Protein AF-A0A522DRD8-F1 (afdb_monomer_lite)

Foldseek 3Di:
DVVVVLVVPQEEEAEFELVDPCRVVVVVVVCVVCVVSCVVHNYFYEYEPCVVPVPPPQVVVCVSCVVVVHHAHYYHADPVDPVRVVVRVVSRVCVRPVPDDD

Radius of gyration: 13.44 Å; chains: 1; bounding box: 27×32×35 Å

Sequence (102 aa):
MWDILVTGGIGLVLLLDNTRADPFQDMRFFLDTFDKFIADTTVAVGVTQMDLSGKPTIDDYHIQLHGMGLKPPVFAVDARVKSDVSLLIQALLYSLDPGLEG

Secondary structure (DSSP, 8-state):
-HHHHHTT---EEEEEETTSS-HHHHHHHHHHHTHHHHHHS-EEEEEE-TTT---S-HHHHHHHHHHTT----EEE--TTSHHHHHHHHHHHHHHH-TT---

Structure (mmCIF, N/CA/C/O backbone):
data_AF-A0A522DRD8-F1
#
_entry.id   AF-A0A52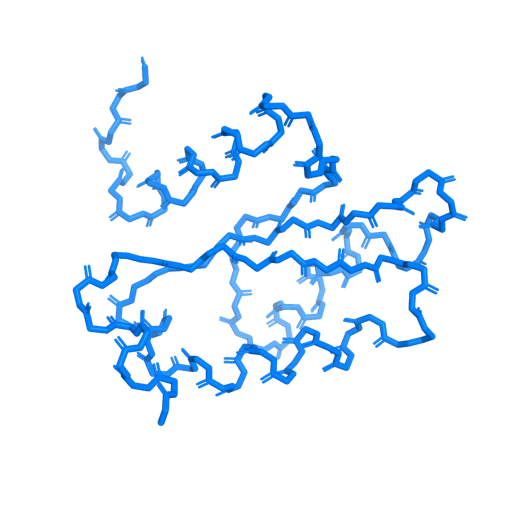2DRD8-F1
#
loop_
_atom_site.group_PDB
_atom_site.id
_atom_site.type_symbol
_atom_site.label_atom_id
_atom_site.label_alt_id
_atom_site.label_comp_id
_atom_site.label_asym_id
_atom_site.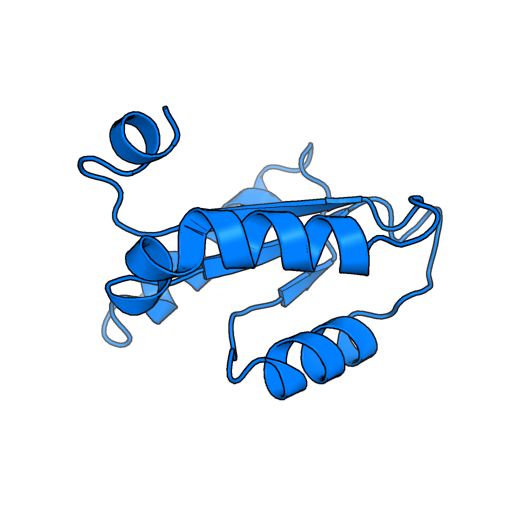label_entity_id
_atom_site.label_seq_id
_atom_site.pdbx_PDB_ins_code
_atom_site.Cartn_x
_atom_site.Cartn_y
_atom_site.Cartn_z
_atom_site.occupancy
_atom_site.B_iso_or_equiv
_atom_site.auth_seq_id
_atom_site.auth_comp_id
_atom_site.auth_asym_id
_atom_site.auth_atom_id
_atom_site.pdbx_PDB_model_num
ATOM 1 N N . MET A 1 1 ? 3.588 -12.297 16.968 1.00 61.44 1 MET A N 1
ATOM 2 C CA . MET A 1 1 ? 4.645 -11.283 16.684 1.00 61.44 1 MET A CA 1
ATOM 3 C C . MET A 1 1 ? 4.042 -10.121 15.915 1.00 61.44 1 MET A C 1
ATOM 5 O O . MET A 1 1 ? 4.191 -8.992 16.357 1.00 61.44 1 MET A O 1
ATOM 9 N N . TRP A 1 2 ? 3.301 -10.398 14.841 1.00 71.56 2 TRP A N 1
ATOM 10 C CA . TRP A 1 2 ? 2.509 -9.411 14.102 1.00 71.56 2 TRP A CA 1
ATOM 11 C C . TRP A 1 2 ? 1.460 -8.687 14.968 1.00 71.56 2 TRP A C 1
ATOM 13 O O . TRP A 1 2 ? 1.267 -7.491 14.798 1.00 71.56 2 TRP A O 1
ATOM 23 N N . ASP A 1 3 ? 0.907 -9.351 15.989 1.00 69.19 3 ASP A N 1
ATOM 24 C CA . ASP A 1 3 ? -0.060 -8.764 16.941 1.00 69.19 3 ASP A CA 1
ATOM 25 C C . ASP A 1 3 ? 0.497 -7.555 17.719 1.00 69.19 3 ASP A C 1
ATOM 27 O O . ASP A 1 3 ? -0.222 -6.614 18.053 1.00 69.19 3 ASP A O 1
ATOM 31 N N . ILE A 1 4 ? 1.807 -7.554 17.986 1.00 77.31 4 ILE A N 1
ATOM 32 C CA . ILE A 1 4 ? 2.483 -6.445 18.674 1.00 77.31 4 ILE A CA 1
ATOM 33 C C . ILE A 1 4 ? 2.630 -5.248 17.727 1.00 77.31 4 ILE A C 1
ATOM 35 O O . ILE A 1 4 ? 2.562 -4.107 18.171 1.00 77.31 4 ILE A O 1
ATOM 39 N N . LEU A 1 5 ? 2.796 -5.499 16.424 1.00 75.44 5 LEU A N 1
ATOM 40 C CA . LEU A 1 5 ? 2.967 -4.450 15.416 1.00 75.44 5 LEU A CA 1
ATOM 41 C C . LEU A 1 5 ? 1.659 -3.715 15.104 1.00 75.44 5 LEU A C 1
ATOM 43 O O . LEU A 1 5 ? 1.702 -2.565 14.681 1.00 75.44 5 LEU A O 1
ATOM 47 N N . VAL A 1 6 ? 0.511 -4.360 15.332 1.00 82.31 6 VAL A N 1
ATOM 48 C CA . VAL A 1 6 ? -0.814 -3.764 15.093 1.00 82.31 6 VAL A CA 1
ATOM 49 C C . VAL A 1 6 ? -1.402 -3.083 16.328 1.00 82.31 6 VAL A C 1
ATOM 51 O O . VAL A 1 6 ? -2.373 -2.339 16.219 1.00 82.31 6 VAL A O 1
ATOM 54 N N . THR A 1 7 ? -0.824 -3.298 17.515 1.00 83.12 7 THR A N 1
ATOM 55 C CA . THR A 1 7 ? -1.338 -2.701 18.755 1.00 83.12 7 THR A CA 1
ATOM 56 C C . THR A 1 7 ? -1.221 -1.172 18.690 1.00 83.12 7 THR A C 1
ATOM 58 O O . THR A 1 7 ? -0.120 -0.630 18.681 1.00 83.12 7 THR A O 1
ATOM 61 N N . GLY A 1 8 ? -2.363 -0.474 18.651 1.00 82.62 8 GLY A N 1
ATOM 62 C CA . GLY A 1 8 ? -2.438 0.988 18.511 1.00 82.62 8 GLY A CA 1
ATOM 63 C C . GLY A 1 8 ? -2.272 1.515 17.080 1.00 82.62 8 GLY A C 1
ATOM 64 O O . GLY A 1 8 ? -2.269 2.729 16.883 1.00 82.62 8 GLY A O 1
ATOM 65 N N . GLY A 1 9 ? -2.147 0.634 16.083 1.00 88.00 9 GLY A N 1
ATOM 66 C CA . GLY A 1 9 ? -2.166 1.023 14.676 1.00 88.00 9 GLY A CA 1
ATOM 67 C C . GLY A 1 9 ? -3.569 1.445 14.233 1.00 88.00 9 GLY A C 1
ATOM 68 O O . GLY A 1 9 ? -4.557 0.839 14.636 1.00 88.00 9 GLY A O 1
ATOM 69 N N . ILE A 1 10 ? -3.654 2.475 13.391 1.00 89.31 10 ILE A N 1
ATOM 70 C CA . ILE A 1 10 ? -4.927 2.977 12.837 1.00 89.31 10 ILE A CA 1
ATOM 71 C C . ILE A 1 10 ? -5.190 2.497 11.404 1.00 89.31 10 ILE A C 1
ATOM 73 O O . ILE A 1 10 ? -6.279 2.691 10.886 1.00 89.31 10 ILE A O 1
ATOM 77 N N . GLY A 1 11 ? -4.201 1.879 10.758 1.00 92.50 11 GLY A N 1
ATOM 78 C CA . GLY A 1 11 ? -4.294 1.324 9.409 1.00 92.50 11 GLY A CA 1
ATOM 79 C C . GLY A 1 11 ? -2.943 0.788 8.937 1.00 92.50 11 GLY A C 1
ATOM 80 O O . GLY A 1 11 ? -1.942 0.884 9.653 1.00 92.50 11 GLY A O 1
ATOM 81 N N . LEU A 1 12 ? -2.913 0.217 7.734 1.00 94.94 12 LEU A N 1
ATOM 82 C CA . LEU A 1 12 ? -1.743 -0.450 7.159 1.00 94.94 12 LEU A CA 1
ATOM 83 C C . LEU A 1 12 ? -1.325 0.193 5.829 1.00 94.94 12 LEU A C 1
ATOM 85 O O . LEU A 1 12 ? -2.136 0.334 4.922 1.00 94.94 12 LEU A O 1
ATOM 89 N N . VAL A 1 13 ? -0.040 0.507 5.658 1.00 96.12 13 VAL A N 1
ATOM 90 C CA . VAL A 1 13 ? 0.530 0.789 4.329 1.00 96.12 13 VAL A CA 1
ATOM 91 C C . VAL A 1 13 ? 1.314 -0.436 3.874 1.00 96.12 13 VAL A C 1
ATOM 93 O O . VAL A 1 13 ? 2.268 -0.840 4.538 1.00 96.12 13 VAL A O 1
ATOM 96 N N . LEU A 1 14 ? 0.918 -1.024 2.747 1.00 96.88 14 LEU A N 1
ATOM 97 C CA . LEU A 1 14 ? 1.574 -2.181 2.142 1.00 96.88 14 LEU A CA 1
ATOM 98 C C . LEU A 1 14 ? 2.382 -1.739 0.920 1.00 96.88 14 LEU A C 1
ATOM 100 O O . LEU A 1 14 ? 1.813 -1.241 -0.046 1.00 96.88 14 LEU A O 1
ATOM 104 N N . LEU A 1 15 ? 3.699 -1.945 0.947 1.00 97.56 15 LEU A N 1
ATOM 105 C CA . LEU A 1 15 ? 4.578 -1.684 -0.194 1.00 97.56 15 LEU A CA 1
ATOM 106 C C . LEU A 1 15 ? 4.952 -2.994 -0.890 1.00 97.56 15 LEU A C 1
ATOM 108 O O . LEU A 1 15 ? 5.464 -3.912 -0.251 1.00 97.56 15 LEU A O 1
ATOM 112 N N . LEU A 1 16 ? 4.707 -3.064 -2.195 1.00 97.81 16 LEU A N 1
ATOM 113 C CA . LEU A 1 16 ? 4.974 -4.224 -3.041 1.00 97.81 16 LEU A CA 1
ATOM 114 C C . LEU A 1 16 ? 6.048 -3.887 -4.074 1.00 97.81 16 LEU A C 1
ATOM 116 O O . LEU A 1 16 ? 6.110 -2.769 -4.580 1.00 97.81 16 LEU A O 1
ATOM 120 N N . ASP A 1 17 ? 6.896 -4.855 -4.395 1.00 97.38 17 ASP A N 1
ATOM 121 C CA . ASP A 1 17 ? 7.920 -4.735 -5.433 1.00 97.38 17 ASP A CA 1
ATOM 122 C C . ASP A 1 17 ? 7.424 -5.401 -6.723 1.00 97.38 17 ASP A C 1
ATOM 124 O O . ASP A 1 17 ? 7.247 -6.620 -6.761 1.00 97.38 17 ASP A O 1
ATOM 128 N N . ASN A 1 18 ? 7.206 -4.612 -7.782 1.00 97.88 18 ASN A N 1
ATOM 129 C CA . ASN A 1 18 ? 6.667 -5.113 -9.050 1.00 97.88 18 ASN A CA 1
ATOM 130 C C . ASN A 1 18 ? 7.676 -5.924 -9.880 1.00 97.88 18 ASN A C 1
ATOM 132 O O . ASN A 1 18 ? 7.311 -6.506 -10.900 1.00 97.88 18 ASN A O 1
ATOM 136 N N . THR A 1 19 ? 8.950 -5.959 -9.475 1.00 96.81 19 THR A N 1
ATOM 137 C CA . THR A 1 19 ? 10.005 -6.738 -10.149 1.00 96.81 19 THR A CA 1
ATOM 138 C C . THR A 1 19 ? 10.056 -8.195 -9.692 1.00 96.81 19 THR A C 1
ATOM 140 O O . THR A 1 19 ? 10.764 -9.016 -10.281 1.00 96.81 19 THR A O 1
ATOM 143 N N . ARG A 1 20 ? 9.308 -8.539 -8.637 1.00 95.94 20 ARG A N 1
ATOM 144 C CA . ARG A 1 20 ? 9.233 -9.897 -8.092 1.00 95.94 20 ARG A CA 1
ATOM 145 C C . ARG A 1 20 ? 8.576 -10.838 -9.102 1.00 95.94 20 ARG A C 1
ATOM 147 O O . ARG A 1 20 ? 7.742 -10.434 -9.902 1.00 95.94 20 ARG A O 1
ATOM 154 N N . ALA A 1 21 ? 8.934 -12.120 -9.034 1.00 94.00 21 ALA A N 1
ATOM 155 C CA . ALA A 1 21 ? 8.401 -13.131 -9.950 1.00 94.00 21 ALA A CA 1
ATOM 156 C C . ALA A 1 21 ? 6.877 -13.329 -9.810 1.00 94.00 21 ALA A C 1
ATOM 158 O O . ALA A 1 21 ? 6.196 -13.543 -10.808 1.00 94.00 21 ALA A O 1
ATOM 159 N N . ASP A 1 22 ? 6.351 -13.243 -8.584 1.00 95.62 22 ASP A N 1
ATOM 160 C CA . ASP A 1 22 ? 4.913 -13.215 -8.298 1.00 95.62 22 ASP A CA 1
ATOM 161 C C . ASP A 1 22 ? 4.641 -12.168 -7.203 1.00 95.62 22 ASP A C 1
ATOM 163 O O . ASP A 1 22 ? 4.618 -12.494 -6.013 1.00 95.62 22 ASP A O 1
ATOM 167 N N . PRO A 1 23 ? 4.450 -10.889 -7.566 1.00 95.88 23 PRO A N 1
ATOM 168 C CA . PRO A 1 23 ? 4.195 -9.850 -6.575 1.00 95.88 23 PRO A CA 1
ATOM 169 C C . PRO A 1 23 ? 2.811 -10.000 -5.922 1.00 95.88 23 PRO A C 1
ATOM 171 O O . PRO A 1 23 ? 2.571 -9.457 -4.842 1.00 95.88 23 PRO A O 1
ATOM 174 N N . PHE A 1 24 ? 1.898 -10.770 -6.527 1.00 97.56 24 PHE A N 1
ATOM 175 C CA . PHE A 1 24 ? 0.611 -11.075 -5.916 1.00 97.56 24 PHE A CA 1
ATOM 176 C C . PHE A 1 24 ? 0.727 -12.132 -4.818 1.00 97.56 24 PHE A C 1
ATOM 178 O O . PHE A 1 24 ? -0.105 -12.149 -3.913 1.00 97.56 24 PHE A O 1
ATOM 185 N N . GLN A 1 25 ? 1.739 -13.003 -4.859 1.00 96.69 25 GLN A N 1
ATOM 186 C CA . GLN A 1 25 ? 2.028 -13.911 -3.750 1.00 96.69 25 GLN A CA 1
ATOM 187 C C . GLN A 1 25 ? 2.400 -13.122 -2.498 1.00 96.69 25 GLN A C 1
ATOM 189 O O . GLN A 1 25 ? 1.798 -13.349 -1.449 1.00 96.69 25 GLN A O 1
ATOM 194 N N . ASP A 1 26 ? 3.328 -12.171 -2.635 1.00 94.19 26 ASP A N 1
ATOM 195 C CA . ASP A 1 26 ? 3.732 -11.283 -1.543 1.00 94.19 26 ASP A CA 1
ATOM 196 C C . ASP A 1 26 ? 2.516 -10.487 -1.029 1.00 94.19 26 ASP A C 1
ATOM 198 O O . ASP A 1 26 ? 2.254 -10.454 0.173 1.00 94.19 26 ASP A O 1
ATOM 202 N N . MET A 1 27 ? 1.700 -9.936 -1.935 1.00 97.06 27 MET A N 1
ATOM 203 C CA . MET A 1 27 ? 0.464 -9.233 -1.575 1.00 97.06 27 MET A CA 1
ATOM 204 C C . MET A 1 27 ? -0.495 -10.097 -0.747 1.00 97.06 27 MET A C 1
ATOM 206 O O . MET A 1 27 ? -0.922 -9.678 0.327 1.00 97.06 27 MET A O 1
ATOM 210 N N . ARG A 1 28 ? -0.832 -11.302 -1.228 1.00 96.88 28 ARG A N 1
ATOM 211 C CA . ARG A 1 28 ? -1.745 -12.219 -0.529 1.00 96.88 28 ARG A CA 1
ATOM 212 C C . ARG A 1 28 ? -1.206 -12.594 0.843 1.00 96.88 28 ARG A C 1
ATOM 214 O O . ARG A 1 28 ? -1.960 -12.566 1.804 1.00 96.88 28 ARG A O 1
ATOM 221 N N . PHE A 1 29 ? 0.087 -12.902 0.930 1.00 95.31 29 PHE A N 1
ATOM 222 C CA . PHE A 1 29 ? 0.733 -13.265 2.187 1.00 95.31 29 PHE A CA 1
ATOM 223 C C . PHE A 1 29 ? 0.575 -12.171 3.249 1.00 95.31 29 PHE A C 1
ATOM 225 O O . PHE A 1 29 ? 0.170 -12.462 4.375 1.00 95.31 29 PHE A O 1
ATOM 232 N N . PHE A 1 30 ? 0.850 -10.910 2.901 1.00 94.88 30 PHE A N 1
ATOM 233 C CA . PHE A 1 30 ? 0.723 -9.813 3.860 1.00 94.88 30 PHE A CA 1
ATOM 234 C C . PHE A 1 30 ? -0.735 -9.502 4.199 1.00 94.88 30 PHE A C 1
ATOM 236 O O . PHE A 1 30 ? -1.051 -9.329 5.372 1.00 94.88 30 PHE A O 1
ATOM 243 N N . LEU A 1 31 ? -1.633 -9.470 3.213 1.00 95.31 31 LEU A N 1
ATOM 244 C CA . LEU A 1 31 ? -3.049 -9.192 3.471 1.00 95.31 31 LEU A CA 1
ATOM 245 C C . LEU A 1 31 ? -3.709 -10.273 4.335 1.00 95.31 31 LEU A C 1
ATOM 247 O O . LEU A 1 31 ? -4.498 -9.929 5.205 1.00 95.31 31 LEU A O 1
ATOM 251 N N . ASP A 1 32 ? -3.350 -11.544 4.144 1.00 94.38 32 ASP A N 1
ATOM 252 C CA . ASP A 1 32 ? -3.813 -12.659 4.983 1.00 94.38 32 ASP A CA 1
ATOM 253 C C . ASP A 1 32 ? -3.226 -12.578 6.400 1.00 94.38 32 ASP A C 1
ATOM 255 O O . ASP A 1 32 ? -3.927 -12.748 7.390 1.00 94.38 32 ASP A O 1
ATOM 259 N N . THR A 1 33 ? -1.945 -12.214 6.521 1.00 93.31 33 THR A N 1
ATOM 260 C CA . THR A 1 33 ? -1.288 -12.055 7.832 1.00 93.31 33 THR A CA 1
ATOM 261 C C . THR A 1 33 ? -1.929 -10.952 8.684 1.00 93.31 33 THR A C 1
ATOM 263 O O . THR A 1 33 ? -1.918 -11.041 9.913 1.00 93.31 33 THR A O 1
ATOM 266 N N . PHE A 1 34 ? -2.465 -9.906 8.050 1.00 92.75 34 PHE A N 1
ATOM 267 C CA . PHE A 1 34 ? -3.080 -8.755 8.717 1.00 92.75 34 PHE A CA 1
ATOM 268 C C . PHE A 1 34 ? -4.608 -8.704 8.565 1.00 92.75 34 PHE A C 1
ATOM 270 O O . PHE A 1 34 ? -5.195 -7.663 8.860 1.00 92.75 34 PHE A O 1
ATOM 277 N N . ASP A 1 35 ? -5.255 -9.797 8.152 1.00 92.31 35 ASP A N 1
ATOM 278 C CA . ASP A 1 35 ? -6.680 -9.862 7.796 1.00 92.31 35 ASP A CA 1
ATOM 279 C C . ASP A 1 35 ? -7.605 -9.244 8.858 1.00 92.31 35 ASP A C 1
ATOM 281 O O . ASP A 1 35 ? -8.405 -8.359 8.563 1.00 92.31 35 ASP A O 1
ATOM 285 N N . LYS A 1 36 ? -7.432 -9.637 10.122 1.00 91.00 36 LYS A N 1
ATOM 286 C CA . LYS A 1 36 ? -8.207 -9.153 11.268 1.00 91.00 36 LYS A CA 1
ATOM 287 C C . LYS A 1 36 ? -7.975 -7.674 11.519 1.00 91.00 36 LYS A C 1
ATOM 289 O O . LYS A 1 36 ? -8.907 -6.950 11.836 1.00 91.00 36 LYS A O 1
ATOM 294 N N . PHE A 1 37 ? -6.732 -7.223 11.375 1.00 91.62 37 PHE A N 1
ATOM 295 C CA . PHE A 1 37 ? -6.388 -5.829 11.616 1.00 91.62 37 PHE A CA 1
ATOM 296 C C . PHE A 1 37 ? -6.999 -4.920 10.551 1.00 91.62 37 PHE A C 1
ATOM 298 O O . PHE A 1 37 ? -7.583 -3.894 10.887 1.00 91.62 37 PHE A O 1
ATOM 305 N N . ILE A 1 38 ? -6.909 -5.303 9.276 1.00 92.69 38 ILE A N 1
ATOM 306 C CA . ILE A 1 38 ? -7.466 -4.509 8.174 1.00 92.69 38 ILE A CA 1
ATOM 307 C C . ILE A 1 38 ? -8.986 -4.663 8.037 1.00 92.69 38 ILE A C 1
ATOM 309 O O . ILE A 1 38 ? -9.601 -3.827 7.386 1.00 92.69 38 ILE A O 1
ATOM 313 N N . ALA A 1 39 ? -9.595 -5.682 8.656 1.00 89.44 39 ALA A N 1
ATOM 314 C CA . ALA A 1 39 ? -11.050 -5.802 8.766 1.00 89.44 39 ALA A CA 1
ATOM 315 C C . ALA A 1 39 ? -11.659 -4.721 9.675 1.00 89.44 39 ALA A C 1
ATOM 317 O O . ALA A 1 39 ? -12.741 -4.221 9.379 1.00 89.44 39 ALA A O 1
ATOM 318 N N . ASP A 1 40 ? -10.948 -4.343 10.743 1.00 87.38 40 ASP A N 1
ATOM 319 C CA . ASP A 1 40 ? -11.371 -3.297 11.685 1.00 87.38 40 ASP A CA 1
ATOM 320 C C . ASP A 1 40 ? -10.786 -1.909 11.351 1.00 87.38 40 ASP A C 1
ATOM 322 O O . ASP A 1 40 ? -11.170 -0.905 11.953 1.00 87.38 40 ASP A O 1
ATOM 326 N N . THR A 1 41 ? -9.844 -1.836 10.405 1.00 90.56 41 THR A N 1
ATOM 327 C CA . THR A 1 41 ? -9.169 -0.596 9.987 1.00 90.56 41 THR A CA 1
ATOM 328 C C . THR A 1 41 ? -9.223 -0.426 8.464 1.00 90.56 41 THR A C 1
ATOM 330 O O . THR A 1 41 ? -10.264 -0.622 7.843 1.00 90.56 41 THR A O 1
ATOM 333 N N . THR A 1 42 ? -8.122 -0.012 7.837 1.00 93.31 42 THR A N 1
ATOM 334 C CA . THR A 1 42 ? -8.002 0.090 6.386 1.00 93.31 42 THR A CA 1
ATOM 335 C C . THR A 1 42 ? -6.564 -0.158 5.944 1.00 93.31 42 THR A C 1
ATOM 337 O O . THR A 1 42 ? -5.631 -0.174 6.755 1.00 93.31 42 THR A O 1
ATOM 340 N N . VAL A 1 43 ? -6.377 -0.351 4.642 1.00 96.44 43 VAL A N 1
ATOM 341 C CA . VAL A 1 43 ? -5.071 -0.564 4.020 1.00 96.44 43 VAL A CA 1
ATOM 342 C C . VAL A 1 43 ? -4.921 0.314 2.784 1.00 96.44 43 VAL A C 1
ATOM 344 O O . VAL A 1 43 ? -5.874 0.495 2.036 1.00 96.44 43 VAL A O 1
ATOM 347 N N . ALA A 1 44 ? -3.721 0.843 2.558 1.00 97.25 44 ALA A N 1
ATOM 348 C CA . ALA A 1 44 ? -3.320 1.499 1.318 1.00 97.25 44 ALA A CA 1
ATOM 349 C C . ALA A 1 44 ? -2.138 0.743 0.705 1.00 97.25 44 ALA A C 1
ATOM 351 O O . ALA A 1 44 ? -1.220 0.340 1.422 1.00 97.25 44 ALA A O 1
ATOM 352 N N . VAL A 1 45 ? -2.152 0.541 -0.613 1.00 98.19 45 VAL A N 1
ATOM 353 C CA . VAL A 1 45 ? -1.145 -0.265 -1.314 1.00 98.19 45 VAL A CA 1
ATOM 354 C C . VAL A 1 45 ? -0.300 0.616 -2.229 1.00 98.19 45 VAL A C 1
ATOM 356 O O . VAL A 1 45 ? -0.812 1.292 -3.118 1.00 98.19 45 VAL A O 1
ATOM 359 N N . GLY A 1 46 ? 1.013 0.590 -2.030 1.00 98.19 46 GLY A N 1
ATOM 360 C CA . GLY A 1 46 ? 1.989 1.189 -2.930 1.00 98.19 46 GLY A CA 1
ATOM 361 C C . GLY A 1 46 ? 2.727 0.118 -3.721 1.00 98.19 46 GLY A C 1
ATOM 362 O O . GLY A 1 46 ? 3.330 -0.777 -3.135 1.00 98.19 46 GLY A O 1
ATOM 363 N N . VAL A 1 47 ? 2.720 0.214 -5.045 1.00 98.31 47 VAL A N 1
ATOM 364 C CA . VAL A 1 47 ? 3.470 -0.672 -5.938 1.00 98.31 47 VAL A CA 1
ATOM 365 C C . VAL A 1 47 ? 4.714 0.065 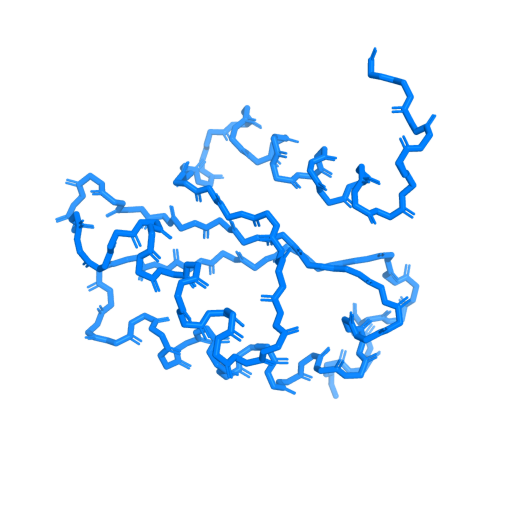-6.427 1.00 98.31 47 VAL A C 1
ATOM 367 O O . VAL A 1 47 ? 4.624 1.095 -7.092 1.00 98.31 47 VAL A O 1
ATOM 370 N N . THR A 1 48 ? 5.885 -0.453 -6.072 1.00 97.75 48 THR A N 1
ATOM 371 C CA . THR A 1 48 ? 7.196 0.133 -6.374 1.00 97.75 48 THR A CA 1
ATOM 372 C C . THR A 1 48 ? 7.844 -0.515 -7.592 1.00 97.75 48 THR A C 1
ATOM 374 O O . THR A 1 48 ? 7.478 -1.622 -7.984 1.00 97.75 48 THR A O 1
ATOM 377 N N . GLN A 1 49 ? 8.835 0.168 -8.177 1.00 96.88 49 GLN A N 1
ATOM 378 C CA . GLN A 1 49 ? 9.657 -0.337 -9.290 1.00 96.88 49 GLN A CA 1
ATOM 379 C C . GLN A 1 49 ? 8.862 -0.667 -10.570 1.00 96.88 49 GLN A C 1
ATOM 381 O O . GLN A 1 49 ? 9.243 -1.536 -11.359 1.00 96.88 49 GLN A O 1
ATOM 386 N N . MET A 1 50 ? 7.749 0.039 -10.803 1.00 96.38 50 MET A N 1
ATOM 387 C CA . MET A 1 50 ? 6.935 -0.137 -12.012 1.00 96.38 50 MET A CA 1
ATOM 388 C C . MET A 1 50 ? 7.594 0.422 -13.286 1.00 96.38 50 MET A C 1
ATOM 390 O O . MET A 1 50 ? 7.189 0.078 -14.394 1.00 96.38 50 MET A O 1
ATOM 394 N N . ASP A 1 51 ? 8.621 1.259 -13.138 1.00 95.31 51 ASP A N 1
ATOM 395 C CA . ASP A 1 51 ? 9.511 1.706 -14.213 1.00 95.31 51 ASP A CA 1
ATOM 396 C C . ASP A 1 51 ? 10.431 0.579 -14.712 1.00 95.31 51 ASP A C 1
ATOM 398 O O . ASP A 1 51 ? 10.753 0.524 -15.899 1.00 95.31 51 ASP A O 1
ATOM 402 N N . LEU A 1 52 ? 10.815 -0.343 -13.821 1.00 95.38 52 LEU A N 1
ATOM 403 C CA . LEU A 1 52 ? 11.634 -1.516 -14.141 1.00 95.38 52 LEU A CA 1
ATOM 404 C C . LEU A 1 52 ? 10.789 -2.699 -14.621 1.00 95.38 52 LEU A C 1
ATOM 406 O O . LEU A 1 52 ? 11.200 -3.436 -15.517 1.00 95.38 52 LEU A O 1
ATOM 410 N N . SER A 1 53 ? 9.601 -2.875 -14.042 1.00 95.50 53 SER A N 1
ATOM 411 C CA . SER A 1 53 ? 8.634 -3.889 -14.452 1.00 95.50 53 SER A CA 1
ATOM 412 C C . SER A 1 53 ? 7.245 -3.274 -14.547 1.00 95.50 53 SER A C 1
ATOM 414 O O . SER A 1 53 ? 6.583 -3.057 -13.540 1.00 95.50 53 SER A O 1
ATOM 416 N N . GLY A 1 54 ? 6.769 -3.007 -15.764 1.00 93.19 54 GLY A N 1
ATOM 417 C CA . GLY A 1 54 ? 5.437 -2.428 -15.989 1.00 93.19 54 GLY A CA 1
ATOM 418 C C . GLY A 1 54 ? 4.277 -3.418 -15.827 1.00 93.19 54 GLY A C 1
ATOM 419 O O . GLY A 1 54 ? 3.124 -3.044 -16.034 1.00 93.19 54 GLY A O 1
ATOM 420 N N . LYS A 1 55 ? 4.570 -4.688 -15.517 1.00 95.50 55 LYS A N 1
ATOM 421 C CA . LYS A 1 55 ? 3.571 -5.730 -15.272 1.00 95.50 55 LYS A CA 1
ATOM 422 C C . LYS A 1 55 ? 3.869 -6.462 -13.957 1.00 95.50 55 LYS A C 1
ATOM 424 O O . LYS A 1 55 ? 5.023 -6.833 -13.757 1.00 95.50 55 LYS A O 1
ATOM 429 N N . PRO A 1 56 ? 2.847 -6.764 -13.138 1.00 96.94 56 PRO A N 1
ATOM 430 C CA . PRO A 1 56 ? 1.436 -6.395 -13.310 1.00 96.94 56 PRO A CA 1
ATOM 431 C C . PRO A 1 56 ? 1.168 -4.882 -13.298 1.00 96.94 56 PRO A C 1
ATOM 433 O O . PRO A 1 56 ? 1.961 -4.104 -12.776 1.00 96.94 56 PRO A O 1
ATOM 436 N N . THR A 1 57 ? 0.081 -4.461 -13.942 1.00 98.06 57 THR A N 1
ATOM 437 C CA . THR A 1 57 ? -0.384 -3.065 -13.939 1.00 98.06 57 THR A CA 1
ATOM 438 C C . THR A 1 57 ? -1.189 -2.767 -12.674 1.00 98.06 57 THR A C 1
ATOM 440 O O . THR A 1 57 ? -1.652 -3.686 -12.001 1.00 98.06 57 THR A O 1
ATOM 443 N N . ILE A 1 58 ? -1.413 -1.489 -12.355 1.00 97.94 58 ILE A N 1
ATOM 444 C CA . ILE A 1 58 ? -2.271 -1.099 -11.219 1.00 97.94 58 ILE A CA 1
ATOM 445 C C . ILE A 1 58 ? -3.695 -1.661 -11.360 1.00 97.94 58 ILE A C 1
ATOM 447 O O . ILE A 1 58 ? -4.276 -2.112 -10.373 1.00 97.94 58 ILE A O 1
ATOM 451 N N . ASP A 1 59 ? -4.228 -1.732 -12.581 1.00 98.06 59 ASP A N 1
ATOM 452 C CA . ASP A 1 59 ? -5.535 -2.345 -12.833 1.00 98.06 59 ASP A CA 1
ATOM 453 C C . ASP A 1 59 ? -5.538 -3.843 -12.494 1.00 98.06 59 ASP A C 1
ATOM 455 O O . ASP A 1 59 ? -6.495 -4.342 -11.899 1.00 98.06 59 ASP A O 1
ATOM 459 N N . ASP A 1 60 ? -4.446 -4.558 -12.786 1.00 98.25 60 ASP A N 1
ATOM 460 C CA . ASP A 1 60 ? -4.308 -5.969 -12.409 1.00 98.25 60 ASP A CA 1
ATOM 461 C C . ASP A 1 60 ? -4.320 -6.141 -10.880 1.00 98.25 60 ASP A C 1
ATOM 463 O O . ASP A 1 60 ? -4.957 -7.065 -10.367 1.00 98.25 60 ASP A O 1
ATOM 467 N N . TYR A 1 61 ? -3.679 -5.231 -10.135 1.00 98.25 61 TYR A N 1
ATOM 468 C CA . TYR A 1 61 ? -3.754 -5.214 -8.669 1.00 98.25 61 TYR A CA 1
ATOM 469 C C . TYR A 1 61 ? -5.182 -4.987 -8.175 1.00 98.25 61 TYR A C 1
ATOM 471 O O . TYR A 1 61 ? -5.642 -5.721 -7.299 1.00 98.25 61 TYR A O 1
ATOM 479 N N . HIS A 1 62 ? -5.910 -4.027 -8.751 1.00 97.75 62 HIS A N 1
ATOM 480 C CA . HIS A 1 62 ? -7.313 -3.802 -8.405 1.00 97.75 62 HIS A CA 1
ATOM 481 C C . HIS A 1 62 ? -8.180 -5.036 -8.667 1.00 97.75 62 HIS A C 1
ATOM 483 O O . HIS A 1 62 ? -9.004 -5.383 -7.821 1.00 97.75 62 HIS A O 1
ATOM 489 N N . ILE A 1 63 ? -7.979 -5.733 -9.790 1.00 98.12 63 ILE A N 1
ATOM 490 C CA . ILE A 1 63 ? -8.700 -6.974 -10.109 1.00 98.12 63 ILE A CA 1
ATOM 491 C C . ILE A 1 63 ? -8.419 -8.052 -9.054 1.00 98.12 63 ILE A C 1
ATOM 493 O O . ILE A 1 63 ? -9.355 -8.678 -8.553 1.00 98.12 63 ILE A O 1
ATOM 497 N N . GLN A 1 64 ? -7.150 -8.257 -8.685 1.00 97.50 64 GLN A N 1
ATOM 498 C CA . GLN A 1 64 ? -6.769 -9.251 -7.676 1.00 97.50 64 GLN A CA 1
ATOM 499 C C . GLN A 1 64 ? -7.348 -8.921 -6.294 1.00 97.50 64 GLN A C 1
ATOM 501 O O . GLN A 1 64 ? -7.949 -9.786 -5.659 1.00 97.50 64 GLN A O 1
ATOM 506 N N . LEU A 1 65 ? -7.224 -7.668 -5.849 1.00 96.75 65 LEU A N 1
ATOM 507 C CA . LEU A 1 65 ? -7.760 -7.202 -4.567 1.00 96.75 65 LEU A CA 1
ATOM 508 C C . LEU A 1 65 ? -9.286 -7.311 -4.517 1.00 96.75 65 LEU A C 1
ATOM 510 O O . LEU A 1 65 ? -9.839 -7.800 -3.532 1.00 96.75 65 LEU A O 1
ATOM 514 N N . HIS A 1 66 ? -9.967 -6.949 -5.607 1.00 96.31 66 HIS A N 1
ATOM 515 C CA . HIS A 1 66 ? -11.413 -7.105 -5.721 1.00 96.31 66 HIS A CA 1
ATOM 516 C C . HIS A 1 66 ? -11.832 -8.578 -5.625 1.00 96.31 66 HIS A C 1
ATOM 518 O O . HIS A 1 66 ? -12.838 -8.893 -4.991 1.00 96.31 66 HIS A O 1
ATOM 524 N N . GLY A 1 67 ? -11.054 -9.492 -6.215 1.00 95.50 67 GLY A N 1
ATOM 525 C CA . GLY A 1 67 ? -11.249 -10.938 -6.075 1.00 95.50 67 GLY A CA 1
ATOM 526 C C . GLY A 1 67 ? -11.138 -11.439 -4.629 1.00 95.50 67 GLY A C 1
ATOM 527 O O . GLY A 1 67 ? -11.737 -12.456 -4.293 1.00 95.50 67 GLY A O 1
ATOM 528 N N . MET A 1 68 ? -10.435 -10.700 -3.766 1.00 93.56 68 MET A N 1
ATOM 529 C CA . MET A 1 68 ? -10.328 -10.954 -2.324 1.00 93.56 68 MET A CA 1
ATOM 530 C C . MET A 1 68 ? -11.394 -10.215 -1.495 1.00 93.56 68 MET A C 1
ATOM 532 O O . MET A 1 68 ? -11.379 -10.298 -0.271 1.00 93.56 68 MET A O 1
ATOM 536 N N . GLY A 1 69 ? -12.309 -9.475 -2.131 1.00 93.88 69 GLY A N 1
ATOM 537 C CA . GLY A 1 69 ? -13.307 -8.652 -1.439 1.00 93.88 69 GLY A CA 1
ATOM 538 C C . GLY A 1 69 ? -12.760 -7.336 -0.875 1.00 93.88 69 GLY A C 1
ATOM 539 O O . GLY A 1 69 ? -13.465 -6.657 -0.133 1.00 93.88 69 GLY A O 1
ATOM 540 N N . LEU A 1 70 ? -11.533 -6.950 -1.239 1.00 94.00 70 LEU A N 1
ATOM 541 C CA . LEU A 1 70 ? -10.870 -5.733 -0.778 1.00 94.00 70 LEU A CA 1
ATOM 542 C C . LEU A 1 70 ? -10.917 -4.645 -1.859 1.00 94.00 70 LEU A C 1
ATOM 544 O O . LEU A 1 70 ? -10.818 -4.924 -3.054 1.00 94.00 70 LEU A O 1
ATOM 548 N N . LYS A 1 71 ? -11.053 -3.382 -1.442 1.00 94.44 71 LYS A N 1
ATOM 549 C CA . LYS A 1 71 ? -11.042 -2.214 -2.344 1.00 94.44 71 LYS A CA 1
ATOM 550 C C . LYS A 1 71 ? -10.173 -1.064 -1.808 1.00 94.44 71 LYS A C 1
ATOM 552 O O . LYS A 1 71 ? -10.676 0.050 -1.676 1.00 94.44 71 LYS A O 1
ATOM 557 N N . PRO A 1 72 ? -8.901 -1.314 -1.452 1.00 95.69 72 PRO A N 1
ATOM 558 C CA . PRO A 1 72 ? -8.040 -0.258 -0.948 1.00 95.69 72 PRO A CA 1
ATOM 559 C C . PRO A 1 72 ? -7.598 0.686 -2.074 1.00 95.69 72 PRO A C 1
ATOM 561 O O . PRO A 1 72 ? -7.604 0.294 -3.248 1.00 95.69 72 PRO A O 1
ATOM 564 N N . PRO A 1 73 ? -7.156 1.908 -1.740 1.00 96.75 73 PRO A N 1
ATOM 565 C CA . PRO A 1 73 ? -6.396 2.726 -2.671 1.00 96.75 73 PRO A CA 1
ATOM 566 C C . PRO A 1 73 ? -5.086 2.022 -3.059 1.00 96.75 73 PRO A C 1
ATOM 568 O O . PRO A 1 73 ? -4.372 1.496 -2.199 1.00 96.75 73 PRO A O 1
ATOM 571 N N . VAL A 1 74 ? -4.775 2.023 -4.357 1.00 98.06 74 VAL A N 1
ATOM 572 C CA . VAL A 1 74 ? -3.568 1.412 -4.929 1.00 98.06 74 VAL A CA 1
ATOM 573 C C . VAL A 1 74 ? -2.880 2.429 -5.833 1.00 98.06 74 VAL A C 1
ATOM 575 O O . VAL A 1 74 ? -3.521 2.998 -6.715 1.00 98.06 74 VAL A O 1
ATOM 578 N N . PHE A 1 75 ? -1.581 2.650 -5.638 1.00 97.81 75 PHE A N 1
ATOM 579 C CA . PHE A 1 75 ? -0.811 3.606 -6.436 1.00 97.81 75 PHE A CA 1
ATOM 580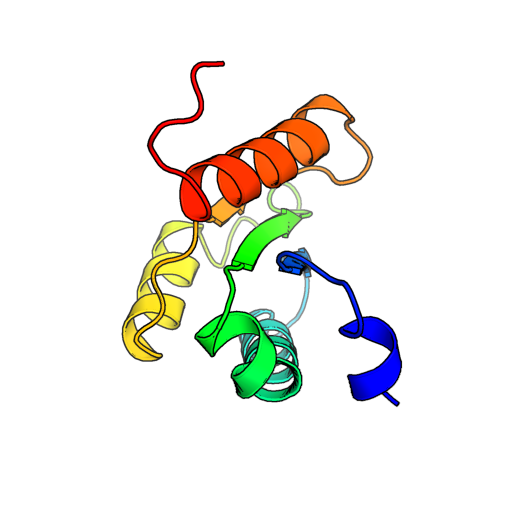 C C . PHE A 1 75 ? 0.539 3.035 -6.858 1.00 97.81 75 PHE A C 1
ATOM 582 O O . PHE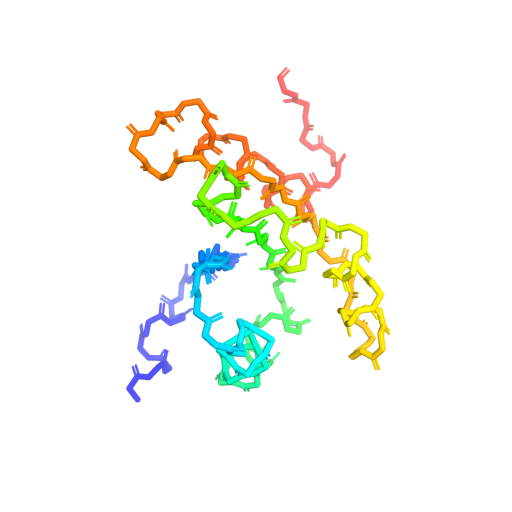 A 1 75 ? 1.176 2.300 -6.104 1.00 97.81 75 PHE A O 1
ATOM 589 N N . ALA A 1 76 ? 1.003 3.433 -8.042 1.00 97.69 76 ALA A N 1
ATOM 590 C CA . ALA A 1 76 ? 2.410 3.317 -8.401 1.00 97.69 76 ALA A CA 1
ATOM 591 C C . ALA A 1 76 ? 3.196 4.372 -7.610 1.00 97.69 76 ALA A C 1
ATOM 593 O O . ALA A 1 76 ? 2.835 5.548 -7.654 1.00 97.69 76 ALA A O 1
ATOM 594 N N . VAL A 1 77 ? 4.232 3.965 -6.877 1.00 97.62 77 VAL A N 1
ATOM 595 C CA . VAL A 1 77 ? 4.985 4.854 -5.977 1.00 97.62 77 VAL A CA 1
ATOM 596 C C . VAL A 1 77 ? 6.482 4.567 -5.999 1.00 97.62 77 VAL A C 1
ATOM 598 O O . VAL A 1 77 ? 6.905 3.423 -6.160 1.00 97.62 77 VAL A O 1
ATOM 601 N N . ASP A 1 78 ? 7.300 5.580 -5.732 1.00 96.44 78 ASP A N 1
ATOM 602 C CA . ASP A 1 78 ? 8.679 5.392 -5.280 1.00 96.44 78 ASP A CA 1
ATOM 603 C C . ASP A 1 78 ? 8.770 5.663 -3.771 1.00 96.44 78 ASP A C 1
ATOM 605 O O . ASP A 1 78 ? 8.610 6.790 -3.307 1.00 96.44 78 ASP A O 1
ATOM 609 N N . ALA A 1 79 ? 9.081 4.631 -2.979 1.00 92.00 79 ALA A N 1
ATOM 610 C CA . ALA A 1 79 ? 9.203 4.746 -1.522 1.00 92.00 79 ALA A CA 1
ATOM 611 C C . ALA A 1 79 ? 10.344 5.681 -1.062 1.00 92.00 79 ALA A C 1
ATOM 613 O O . ALA A 1 79 ? 10.405 6.059 0.109 1.00 92.00 79 ALA A O 1
ATOM 614 N N . ARG A 1 80 ? 11.254 6.065 -1.967 1.00 95.19 80 ARG A N 1
ATOM 615 C CA . ARG A 1 80 ? 12.317 7.054 -1.720 1.00 95.19 80 ARG A CA 1
ATOM 616 C C . ARG A 1 80 ? 11.823 8.488 -1.916 1.00 95.19 80 ARG A C 1
ATOM 618 O O . ARG A 1 80 ? 12.487 9.430 -1.480 1.00 95.19 80 ARG A O 1
ATOM 625 N N . VAL A 1 81 ? 10.676 8.667 -2.568 1.00 97.38 81 VAL A N 1
ATOM 626 C CA . VAL A 1 81 ? 10.081 9.965 -2.873 1.00 97.38 81 VAL A CA 1
ATOM 627 C C . VAL A 1 81 ? 9.040 10.307 -1.809 1.00 97.38 81 VAL A C 1
ATOM 629 O O . VAL A 1 81 ? 8.004 9.665 -1.662 1.00 97.38 81 VAL A O 1
ATOM 632 N N . LYS A 1 82 ? 9.307 11.377 -1.051 1.00 96.62 82 LYS A N 1
ATOM 633 C CA . LYS A 1 82 ? 8.461 11.795 0.078 1.00 96.62 82 LYS A CA 1
ATOM 634 C C . LYS A 1 82 ? 7.004 12.054 -0.324 1.00 96.62 82 LYS A C 1
ATOM 636 O O . LYS A 1 82 ? 6.109 11.750 0.464 1.00 96.62 82 LYS A O 1
ATOM 641 N N . SER A 1 83 ? 6.763 12.646 -1.495 1.00 97.31 83 SER A N 1
ATOM 642 C CA . SER A 1 83 ? 5.406 12.954 -1.968 1.00 97.31 83 SER A CA 1
ATOM 643 C C . SER A 1 83 ? 4.575 11.695 -2.186 1.00 97.31 83 SER A C 1
ATOM 645 O O . SER A 1 83 ? 3.414 11.674 -1.799 1.00 97.31 83 SER A O 1
ATOM 647 N N . ASP A 1 84 ? 5.180 10.634 -2.712 1.00 97.12 84 ASP A N 1
ATOM 648 C CA . ASP A 1 84 ? 4.490 9.379 -3.013 1.00 97.12 84 ASP A CA 1
ATOM 649 C C . ASP A 1 84 ? 4.107 8.643 -1.726 1.00 97.12 84 ASP A C 1
ATOM 651 O O . ASP A 1 84 ? 2.989 8.155 -1.572 1.00 97.12 84 ASP A O 1
ATOM 655 N N . VAL A 1 85 ? 5.009 8.640 -0.741 1.00 95.56 85 VAL A N 1
ATOM 656 C CA . VAL A 1 85 ? 4.711 8.101 0.594 1.00 95.56 85 VAL A CA 1
ATOM 657 C C . VAL A 1 85 ? 3.634 8.938 1.290 1.00 95.56 85 VAL A C 1
ATOM 659 O O . VAL A 1 85 ? 2.746 8.393 1.943 1.00 95.56 85 VAL A O 1
ATOM 662 N N . SER A 1 86 ? 3.675 10.263 1.126 1.00 96.62 86 SER A N 1
ATOM 663 C CA . SER A 1 86 ? 2.664 11.165 1.690 1.00 96.62 86 SER A CA 1
ATOM 664 C C . SER A 1 86 ? 1.283 10.917 1.074 1.00 96.62 86 SER A C 1
ATOM 666 O O . SER A 1 86 ? 0.306 10.872 1.815 1.00 96.62 86 SER A O 1
ATOM 668 N N . LEU A 1 87 ? 1.208 10.671 -0.241 1.00 96.06 87 LEU A N 1
ATOM 669 C CA . LEU A 1 87 ? -0.026 10.299 -0.941 1.00 96.06 87 LEU A CA 1
ATOM 670 C C . LEU A 1 87 ? -0.640 9.018 -0.362 1.00 96.06 87 LEU A C 1
ATOM 672 O O . LEU A 1 87 ? -1.839 8.983 -0.099 1.00 96.06 87 LEU A O 1
ATOM 676 N N . LEU A 1 88 ? 0.174 7.984 -0.118 1.00 96.12 88 LEU A N 1
ATOM 677 C CA . LEU A 1 88 ? -0.300 6.735 0.489 1.00 96.12 88 LEU A CA 1
ATOM 678 C C . LEU A 1 88 ? -0.881 6.954 1.885 1.00 96.12 88 LEU A C 1
ATOM 680 O O . LEU A 1 88 ? -1.949 6.432 2.196 1.00 96.12 88 LEU A O 1
ATOM 684 N N . ILE A 1 89 ? -0.195 7.741 2.717 1.00 94.81 89 ILE A N 1
ATOM 685 C CA . ILE A 1 89 ? -0.658 8.056 4.073 1.00 94.81 89 ILE A CA 1
ATOM 686 C C . ILE A 1 89 ? -1.959 8.863 4.018 1.00 94.81 89 ILE A C 1
ATOM 688 O O . ILE A 1 89 ? -2.896 8.555 4.747 1.00 94.81 89 ILE A O 1
ATOM 692 N N . GLN A 1 90 ? -2.054 9.862 3.140 1.00 95.12 90 GLN A N 1
ATOM 693 C CA . GLN A 1 90 ? -3.279 10.645 2.961 1.00 95.12 90 GLN A CA 1
ATOM 694 C C . GLN A 1 90 ? -4.444 9.767 2.498 1.00 95.12 90 GLN A C 1
ATOM 696 O O . GLN A 1 90 ? -5.519 9.826 3.084 1.00 95.12 90 GLN A O 1
ATOM 701 N N . ALA A 1 91 ? -4.228 8.907 1.500 1.00 95.00 91 ALA A N 1
ATOM 702 C CA . ALA A 1 91 ? -5.252 7.988 1.013 1.00 95.00 91 ALA A CA 1
ATOM 703 C C . ALA A 1 91 ? -5.725 7.012 2.101 1.00 95.00 91 ALA A C 1
ATOM 705 O O . ALA A 1 91 ? -6.919 6.723 2.190 1.00 95.00 91 ALA A O 1
ATOM 706 N N . LEU A 1 92 ? -4.807 6.543 2.953 1.00 94.69 92 LEU A N 1
ATOM 707 C CA . LEU A 1 92 ? -5.140 5.740 4.127 1.00 94.69 92 LEU A CA 1
ATOM 708 C C . LEU A 1 92 ? -6.047 6.521 5.088 1.00 94.69 92 LEU A C 1
ATOM 710 O O . LEU A 1 92 ? -7.097 6.022 5.476 1.00 94.69 92 LEU A O 1
ATOM 714 N N . LEU A 1 93 ? -5.670 7.755 5.434 1.00 92.62 93 LEU A N 1
ATOM 715 C CA . LEU A 1 93 ? -6.433 8.601 6.354 1.00 92.62 93 LEU A CA 1
ATOM 716 C C . LEU A 1 93 ? -7.832 8.929 5.810 1.00 92.62 93 LEU A C 1
ATOM 718 O O . LEU A 1 93 ? -8.806 8.753 6.534 1.00 92.62 93 LEU A O 1
ATOM 722 N N . TYR A 1 94 ? -7.958 9.293 4.531 1.00 91.38 94 TYR A N 1
ATOM 723 C CA . TYR A 1 94 ? -9.265 9.517 3.895 1.00 91.38 94 TYR A CA 1
ATOM 724 C C . TYR A 1 94 ? -10.133 8.255 3.841 1.00 91.38 94 TYR A C 1
ATOM 726 O O . TYR A 1 94 ? -11.358 8.346 3.840 1.00 91.38 94 TYR A O 1
ATOM 734 N N . SER A 1 95 ? -9.513 7.073 3.799 1.00 88.12 95 SER A N 1
ATOM 735 C CA . SER A 1 95 ? -10.242 5.802 3.855 1.00 88.12 95 SER A CA 1
ATOM 736 C C . SER A 1 95 ? -10.748 5.479 5.267 1.00 88.12 95 SER A C 1
ATOM 738 O O . SER A 1 95 ? -11.714 4.732 5.392 1.00 88.12 95 SER A O 1
ATOM 740 N N . LEU A 1 96 ? -10.114 6.022 6.316 1.00 85.19 96 LEU A N 1
ATOM 741 C CA . LEU A 1 96 ? -10.556 5.888 7.711 1.00 85.19 96 LEU A CA 1
ATOM 742 C C . LEU A 1 96 ? -11.664 6.880 8.062 1.00 85.19 96 LEU A C 1
ATOM 744 O O . LEU A 1 96 ? -12.627 6.512 8.729 1.00 85.19 96 LEU A O 1
ATOM 748 N N . ASP A 1 97 ? -11.520 8.127 7.620 1.00 80.12 97 ASP A N 1
ATOM 749 C CA . ASP A 1 97 ? -12.494 9.189 7.850 1.00 80.12 97 ASP A CA 1
ATOM 750 C C . ASP A 1 97 ? -12.711 9.985 6.552 1.00 80.12 97 ASP A C 1
ATOM 752 O O . ASP A 1 97 ? -11.946 10.906 6.242 1.00 80.12 97 ASP A O 1
ATOM 756 N N . PRO A 1 98 ? -13.765 9.652 5.781 1.00 65.56 98 PRO A N 1
ATOM 757 C CA . PRO A 1 98 ? -14.113 10.361 4.551 1.00 65.56 98 PRO A CA 1
ATOM 758 C C . PRO A 1 98 ? -14.469 11.844 4.761 1.00 65.56 98 PRO A C 1
ATOM 760 O O . PRO A 1 98 ? -14.653 12.556 3.775 1.00 65.56 98 PRO A O 1
ATOM 763 N N . GLY A 1 99 ? -14.617 12.299 6.014 1.00 59.03 99 GLY A N 1
ATOM 764 C CA . GLY A 1 99 ? -14.871 13.689 6.393 1.00 59.03 99 GLY A CA 1
ATOM 765 C C . GLY A 1 99 ? -13.614 14.523 6.659 1.00 59.03 99 GLY A C 1
ATOM 766 O O . GLY A 1 99 ? -13.741 15.702 6.986 1.00 59.03 99 GLY A O 1
ATOM 767 N N . LEU A 1 100 ? -12.412 13.951 6.528 1.00 61.25 100 LEU A N 1
ATOM 768 C CA . LEU A 1 100 ? -11.168 14.719 6.566 1.00 61.25 100 LEU A CA 1
ATOM 769 C C . LEU A 1 100 ? -11.127 15.686 5.368 1.00 61.25 100 LEU A C 1
ATOM 771 O O . LEU A 1 100 ? -11.102 15.259 4.217 1.00 61.25 100 LEU A O 1
ATOM 775 N N . GLU A 1 101 ? -11.122 16.991 5.635 1.00 51.72 101 GLU A N 1
ATOM 776 C CA . GLU A 1 101 ? -10.821 18.023 4.636 1.00 51.72 101 GLU A CA 1
ATOM 777 C C . GLU A 1 101 ? -9.296 18.241 4.598 1.00 51.72 101 GLU A C 1
ATOM 779 O O . GLU A 1 101 ? -8.661 18.383 5.647 1.00 51.72 101 GLU A O 1
ATOM 784 N N . GLY A 1 102 ? -8.707 18.186 3.398 1.00 55.31 102 GLY A N 1
ATOM 785 C CA . GLY A 1 102 ? -7.258 18.276 3.153 1.00 55.31 102 GLY A CA 1
ATOM 786 C C . GLY A 1 102 ? -6.692 19.682 3.040 1.00 55.31 102 G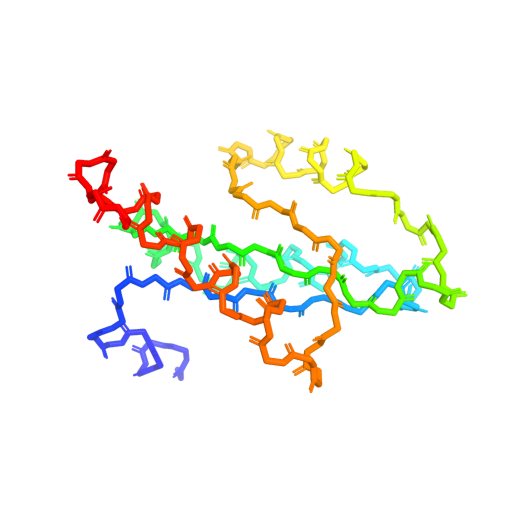LY A C 1
ATOM 787 O O . GLY A 1 102 ? -7.455 20.611 2.695 1.00 55.31 102 GLY A O 1
#

pLDDT: mean 91.72, std 9.92, range [51.72, 98.31]